Protein AF-S9ZNL8-F1 (afdb_monomer_lite)

Foldseek 3Di:
DDPPQQQDDQDDDPVRVVVLVVQLVVCCVPPRNVVSVVVVVVVVVVSNVCSRVVVPDDPDPVCVVVD

InterPro domains:
  IPR007712 Toxin-antitoxin system, RelE/ParE toxin family [PF05016] (10-63)
  IPR035093 Toxin-antitoxin system, RelE/ParE toxin domain superfamily [G3DSA:3.30.2310.20] (7-66)

Secondary structure (DSSP, 8-state):
------PPPP---HHHHHHHHHHHHHHHHHT-HHHHHHHHHHHHHHHHHHTT-TT-S---TTTGGG-

Radius of gyration: 15.55 Å; chains: 1; bounding box: 33×22×41 Å

pLDDT: mean 82.21, std 17.22, range [39.78, 98.5]

Organism: NCBI:txid1348657

Structure (mmCIF, N/CA/C/O backbone):
data_AF-S9ZNL8-F1
#
_entry.id   AF-S9ZNL8-F1
#
loop_
_atom_site.group_PDB
_atom_site.id
_atom_site.type_symbol
_atom_site.label_atom_id
_atom_site.label_alt_id
_atom_site.label_comp_id
_atom_site.label_asym_id
_atom_site.label_entity_id
_atom_site.label_seq_id
_atom_site.pdbx_PDB_ins_code
_atom_site.Cartn_x
_atom_site.Cartn_y
_atom_site.Cartn_z
_atom_site.occupancy
_atom_site.B_iso_or_equiv
_atom_site.auth_seq_id
_atom_site.auth_comp_id
_atom_site.auth_asym_id
_atom_site.auth_atom_id
_atom_site.pdbx_PDB_model_num
ATOM 1 N N . MET A 1 1 ? -21.286 -13.579 27.163 1.00 39.78 1 MET A N 1
ATOM 2 C CA . MET A 1 1 ? -20.184 -13.313 26.221 1.00 39.78 1 MET A CA 1
ATOM 3 C C . MET A 1 1 ? -20.853 -12.843 24.946 1.00 39.78 1 MET A C 1
ATOM 5 O O . MET A 1 1 ? -21.445 -13.667 24.264 1.00 39.78 1 MET A O 1
ATOM 9 N N . ALA A 1 2 ? -20.973 -11.529 24.754 1.00 41.28 2 ALA A N 1
ATOM 10 C CA . ALA A 1 2 ? -21.687 -10.987 23.603 1.00 41.28 2 ALA A CA 1
ATOM 11 C C . ALA A 1 2 ? -20.788 -11.127 22.374 1.00 41.28 2 ALA A C 1
ATOM 13 O O . ALA A 1 2 ? -19.777 -10.437 22.268 1.00 41.28 2 ALA A O 1
ATOM 14 N N . ASP A 1 3 ? -21.167 -12.048 21.492 1.00 54.56 3 ASP A N 1
ATOM 15 C CA . ASP A 1 3 ? -20.714 -12.124 20.109 1.00 54.56 3 ASP A CA 1
ATOM 16 C C . ASP A 1 3 ? -21.151 -10.826 19.421 1.00 54.56 3 ASP A C 1
ATOM 18 O O . ASP A 1 3 ? -22.273 -10.687 18.935 1.00 54.56 3 ASP A O 1
ATOM 22 N N . THR A 1 4 ? -20.317 -9.794 19.529 1.00 51.91 4 THR A N 1
ATOM 23 C CA . THR A 1 4 ? -20.542 -8.551 18.805 1.00 51.91 4 THR A CA 1
ATOM 24 C C . THR A 1 4 ? -19.775 -8.697 17.510 1.00 51.91 4 THR A C 1
ATOM 26 O O . THR A 1 4 ? -18.585 -8.405 17.453 1.00 51.91 4 THR A O 1
ATOM 29 N N . SER A 1 5 ? -20.468 -9.142 16.464 1.00 60.53 5 SER A N 1
ATOM 30 C CA . SER A 1 5 ? -20.072 -8.950 15.066 1.00 60.53 5 SER A CA 1
ATOM 31 C C . SER A 1 5 ? -20.048 -7.442 14.736 1.00 60.53 5 SER A C 1
ATOM 33 O O . SER A 1 5 ? -20.775 -6.963 13.863 1.00 60.53 5 SER A O 1
ATOM 35 N N . ALA A 1 6 ? -19.269 -6.656 15.477 1.00 65.69 6 ALA A N 1
ATOM 36 C CA . ALA A 1 6 ? -19.021 -5.263 15.174 1.00 65.69 6 ALA A CA 1
ATOM 37 C C . ALA A 1 6 ? -18.071 -5.245 13.978 1.00 65.69 6 ALA A C 1
ATOM 39 O O . ALA A 1 6 ? -16.940 -5.713 14.059 1.00 65.69 6 ALA A O 1
ATOM 40 N N . LYS A 1 7 ? -18.561 -4.754 12.838 1.00 67.62 7 LYS A N 1
ATOM 41 C CA . LYS A 1 7 ? -17.688 -4.365 11.734 1.00 67.62 7 LYS A CA 1
ATOM 42 C C . LYS A 1 7 ? -17.004 -3.074 12.144 1.00 67.62 7 LYS A C 1
ATOM 44 O O . LYS A 1 7 ? -17.688 -2.106 12.472 1.00 67.62 7 LYS A O 1
ATOM 49 N N . PHE A 1 8 ? -15.682 -3.073 12.113 1.00 76.94 8 PHE A N 1
ATOM 50 C CA . PHE A 1 8 ? -14.899 -1.874 12.360 1.00 76.94 8 PHE A CA 1
ATOM 51 C C . PHE A 1 8 ? -14.435 -1.297 11.036 1.00 76.94 8 PHE A C 1
ATOM 53 O O . PHE A 1 8 ? -14.032 -2.026 10.126 1.00 76.94 8 PHE A O 1
ATOM 60 N N . GLU A 1 9 ? -14.523 0.020 10.941 1.00 82.81 9 GLU A N 1
ATOM 61 C CA . GLU A 1 9 ? -13.921 0.758 9.847 1.00 82.81 9 GLU A CA 1
ATOM 62 C C . GLU A 1 9 ? -12.401 0.630 9.953 1.00 82.81 9 GLU A C 1
ATOM 64 O O . GLU A 1 9 ? -11.826 0.827 11.027 1.00 82.81 9 GLU A O 1
ATOM 69 N N . VAL A 1 10 ? -11.765 0.243 8.850 1.00 84.75 10 VAL A N 1
ATOM 70 C CA . VAL A 1 10 ? -10.309 0.191 8.755 1.00 84.75 10 VAL A CA 1
ATOM 71 C C . VAL A 1 10 ? -9.869 1.450 8.030 1.00 84.75 10 VAL A C 1
ATOM 73 O O . VAL A 1 10 ? -10.325 1.718 6.922 1.00 84.75 10 VAL A O 1
ATOM 76 N N . LEU A 1 11 ? -9.010 2.225 8.684 1.00 87.88 11 LEU A N 1
ATOM 77 C CA . LEU A 1 11 ? -8.457 3.468 8.165 1.00 87.88 11 LEU A CA 1
ATOM 78 C C . LEU A 1 11 ? -6.949 3.304 8.008 1.00 87.88 11 LEU A C 1
ATOM 80 O O . LEU A 1 11 ? -6.300 2.686 8.858 1.00 87.88 11 LEU A O 1
ATOM 84 N N . LEU A 1 12 ? -6.399 3.872 6.940 1.00 87.00 12 LEU A N 1
ATOM 85 C CA . LEU A 1 12 ? -4.959 3.983 6.765 1.00 87.00 12 LEU A CA 1
ATOM 86 C C . LEU A 1 12 ? -4.463 5.260 7.438 1.00 87.00 12 LEU A C 1
ATOM 88 O O . LEU A 1 12 ? -5.141 6.287 7.468 1.00 87.00 12 LEU A O 1
ATOM 92 N N . THR A 1 13 ? -3.276 5.176 8.025 1.00 93.19 13 THR A N 1
ATOM 93 C CA . THR A 1 13 ? -2.542 6.370 8.431 1.00 93.19 13 THR A CA 1
ATOM 94 C C . THR A 1 13 ? -1.844 6.951 7.208 1.00 93.19 13 THR A C 1
ATOM 96 O O . THR A 1 13 ? -1.478 6.213 6.298 1.00 93.19 13 THR A O 1
ATOM 99 N N . GLU A 1 14 ? -1.577 8.254 7.223 1.00 93.56 14 GLU A N 1
ATOM 100 C CA . GLU A 1 14 ? -0.842 8.929 6.144 1.00 93.56 14 GLU A CA 1
ATOM 101 C C . GLU A 1 14 ? 0.497 8.237 5.823 1.00 93.56 14 GLU A C 1
ATOM 103 O O . GLU A 1 14 ? 0.845 8.052 4.663 1.00 93.56 14 GLU A O 1
ATOM 108 N N . GLY A 1 15 ? 1.230 7.779 6.845 1.00 95.50 15 GLY A N 1
ATOM 109 C CA . GLY A 1 15 ? 2.477 7.037 6.638 1.00 95.50 15 GLY A CA 1
ATOM 110 C C . 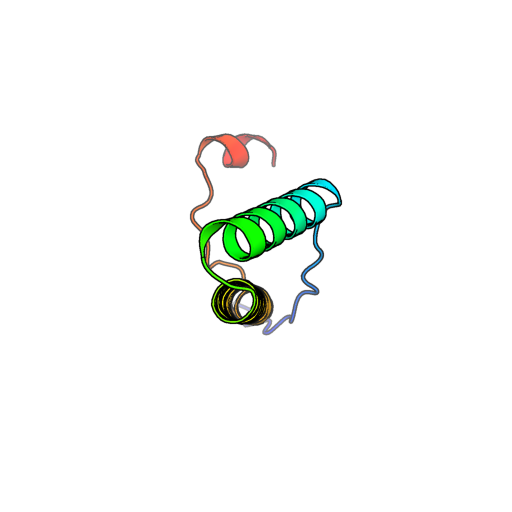GLY A 1 15 ? 2.272 5.690 5.937 1.00 95.50 15 GLY A C 1
ATOM 111 O O . GLY A 1 15 ? 3.059 5.332 5.071 1.00 95.50 15 GLY A O 1
ATOM 112 N N . ALA A 1 16 ? 1.192 4.969 6.256 1.00 94.12 16 ALA A N 1
ATOM 113 C CA . ALA A 1 16 ? 0.883 3.707 5.590 1.00 94.12 16 ALA A CA 1
ATOM 114 C C . ALA A 1 16 ? 0.477 3.914 4.121 1.00 94.12 16 ALA A C 1
ATOM 116 O O . ALA A 1 16 ? 0.824 3.093 3.277 1.00 94.12 16 ALA A O 1
ATOM 117 N N . GLU A 1 17 ? -0.221 5.009 3.806 1.00 94.94 17 GLU A N 1
ATOM 118 C CA . GLU A 1 17 ? -0.530 5.386 2.419 1.00 94.94 17 GLU A CA 1
ATOM 119 C C . GLU A 1 17 ? 0.754 5.682 1.628 1.00 94.94 17 GLU A C 1
ATOM 121 O O . GLU A 1 17 ? 0.933 5.156 0.532 1.00 94.94 17 GLU A O 1
ATOM 126 N N . GLN A 1 18 ? 1.689 6.436 2.218 1.00 96.88 18 GLN A N 1
ATOM 127 C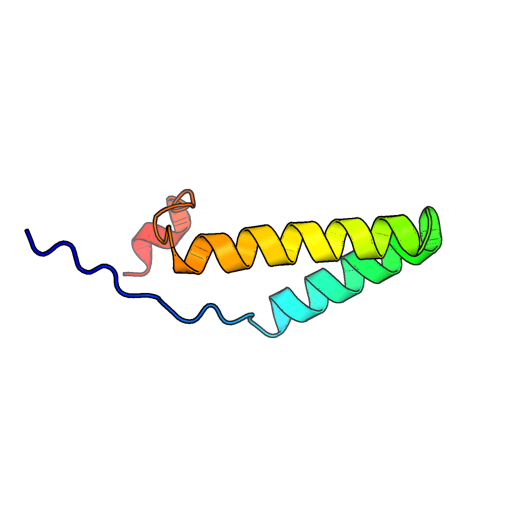 CA . GLN A 1 18 ? 3.000 6.714 1.613 1.00 96.88 18 GLN A CA 1
ATOM 128 C C . GLN A 1 18 ? 3.817 5.436 1.384 1.00 96.88 18 GLN A C 1
ATOM 130 O O . GLN A 1 18 ? 4.448 5.283 0.338 1.00 96.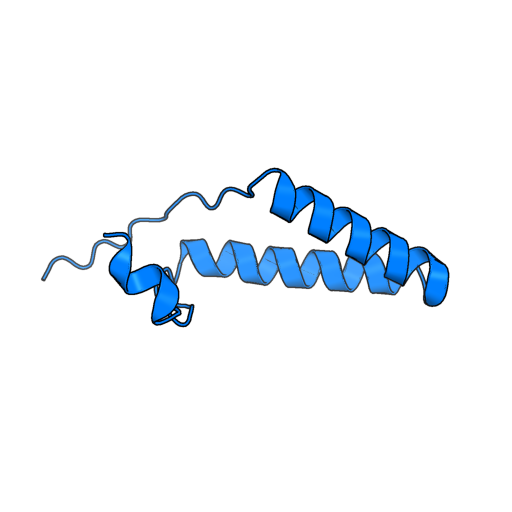88 18 GLN A O 1
ATOM 135 N N . ASP A 1 19 ? 3.789 4.498 2.335 1.00 97.31 19 ASP A N 1
ATOM 136 C CA . ASP A 1 19 ? 4.447 3.199 2.181 1.00 97.31 19 ASP A CA 1
ATOM 137 C C . ASP A 1 19 ? 3.846 2.401 1.009 1.00 97.31 19 ASP A C 1
ATOM 139 O O . ASP A 1 19 ? 4.579 1.752 0.259 1.00 97.31 19 ASP A O 1
ATOM 143 N N . TRP A 1 20 ? 2.522 2.449 0.818 1.00 96.88 20 TRP A N 1
ATOM 144 C CA . TRP A 1 20 ? 1.847 1.773 -0.296 1.00 96.88 20 TRP A CA 1
ATOM 145 C C . TRP A 1 20 ? 2.207 2.384 -1.648 1.00 96.88 20 TRP A C 1
ATOM 147 O O . TRP A 1 20 ? 2.507 1.637 -2.582 1.00 96.88 20 TRP A O 1
ATOM 157 N N . GLU A 1 21 ? 2.230 3.715 -1.746 1.00 97.31 21 GLU A N 1
ATOM 158 C CA . GLU A 1 21 ? 2.689 4.419 -2.949 1.00 97.31 21 GLU A CA 1
ATOM 159 C C . GLU A 1 21 ? 4.135 4.038 -3.285 1.00 97.31 21 GLU A C 1
ATOM 161 O O . GLU A 1 21 ? 4.419 3.630 -4.410 1.00 97.31 21 GLU A O 1
ATOM 166 N N . ALA A 1 22 ? 5.035 4.050 -2.297 1.00 98.06 22 ALA A N 1
ATOM 167 C CA . ALA A 1 22 ? 6.437 3.694 -2.503 1.00 98.06 22 ALA A CA 1
ATOM 168 C C . ALA A 1 22 ? 6.626 2.241 -2.982 1.00 98.06 22 ALA A C 1
ATOM 170 O O . ALA A 1 22 ? 7.475 1.973 -3.835 1.00 98.06 22 ALA A O 1
ATOM 171 N N . ILE A 1 23 ? 5.843 1.292 -2.452 1.00 97.81 23 ILE A N 1
ATOM 172 C CA . ILE A 1 23 ? 5.862 -0.109 -2.904 1.00 97.81 23 ILE A CA 1
ATOM 173 C C . ILE A 1 23 ? 5.365 -0.217 -4.349 1.00 97.81 23 ILE A C 1
ATOM 175 O O . ILE A 1 23 ? 5.981 -0.922 -5.154 1.00 97.81 23 ILE A O 1
ATOM 179 N N . HIS A 1 24 ? 4.264 0.461 -4.682 1.00 98.25 24 HIS A N 1
ATOM 180 C CA . HIS A 1 24 ? 3.692 0.429 -6.029 1.00 98.25 24 HIS A CA 1
ATOM 181 C C . HIS A 1 24 ? 4.651 1.023 -7.061 1.00 98.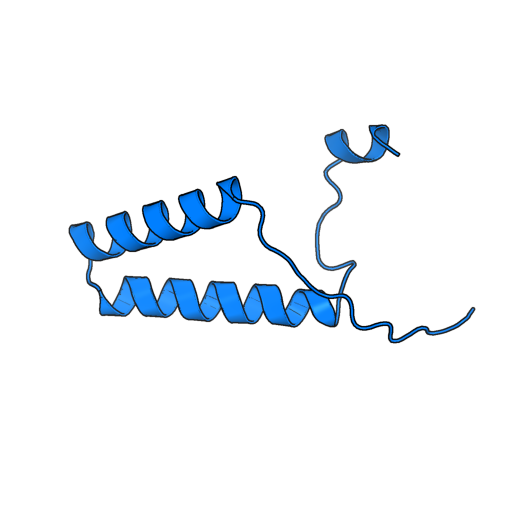25 24 HIS A C 1
ATOM 183 O O . HIS A 1 24 ? 4.917 0.374 -8.077 1.00 98.25 24 HIS A O 1
ATOM 189 N N . ASP A 1 25 ? 5.229 2.188 -6.769 1.00 98.31 25 ASP A N 1
ATOM 190 C CA . ASP A 1 25 ? 6.205 2.857 -7.630 1.00 98.31 25 ASP A CA 1
ATOM 191 C C . ASP A 1 25 ? 7.427 1.966 -7.869 1.00 98.31 25 ASP A C 1
ATOM 193 O O . ASP A 1 25 ? 7.838 1.764 -9.014 1.00 98.31 25 ASP A O 1
ATOM 197 N N . TYR A 1 26 ? 7.958 1.347 -6.809 1.00 98.50 26 TYR A N 1
ATOM 198 C CA . TYR A 1 26 ? 9.100 0.442 -6.914 1.00 98.50 26 TYR A CA 1
ATOM 199 C C . TYR A 1 26 ? 8.802 -0.765 -7.817 1.00 98.50 26 TYR A C 1
ATOM 201 O O . TYR A 1 26 ? 9.571 -1.078 -8.726 1.00 98.50 26 TYR A O 1
ATOM 209 N N . ILE A 1 27 ? 7.677 -1.454 -7.613 1.00 98.38 27 ILE A N 1
ATOM 210 C CA . ILE A 1 27 ? 7.333 -2.629 -8.431 1.00 98.38 27 ILE A CA 1
ATOM 211 C C . ILE A 1 27 ? 7.036 -2.213 -9.878 1.00 98.38 27 ILE A C 1
ATOM 213 O O . ILE A 1 27 ? 7.426 -2.909 -10.818 1.00 98.38 27 ILE A O 1
ATOM 217 N N . SER A 1 28 ? 6.385 -1.066 -10.071 1.00 98.19 28 SER A N 1
ATOM 218 C CA . SER A 1 28 ? 6.093 -0.522 -11.396 1.00 98.19 28 SER A CA 1
ATOM 219 C C . SER A 1 28 ? 7.364 -0.184 -12.175 1.00 98.19 28 SER A C 1
ATOM 221 O O . SER A 1 28 ? 7.420 -0.451 -13.377 1.00 98.19 28 SER A O 1
ATOM 223 N N . GLU A 1 29 ? 8.376 0.376 -11.505 1.00 98.44 29 GLU A N 1
ATOM 224 C CA . GLU A 1 29 ? 9.660 0.747 -12.106 1.00 98.44 29 GLU A CA 1
ATOM 225 C C . GLU A 1 29 ? 10.528 -0.475 -12.437 1.00 98.44 29 GLU A C 1
ATOM 227 O O . GLU A 1 29 ? 11.133 -0.529 -13.511 1.00 98.44 29 GLU A O 1
ATOM 232 N N . PHE A 1 30 ? 10.598 -1.457 -11.532 1.00 98.31 30 PHE A N 1
ATOM 233 C CA . PHE A 1 30 ? 11.588 -2.539 -11.616 1.00 98.31 30 PHE A CA 1
ATOM 234 C C . PHE A 1 30 ? 11.049 -3.887 -12.116 1.00 98.31 30 PHE A C 1
ATOM 236 O O . PHE A 1 30 ? 11.851 -4.767 -12.434 1.00 98.31 30 PHE A O 1
ATOM 243 N N . ASP A 1 31 ? 9.731 -4.065 -12.213 1.00 98.00 31 ASP A N 1
ATOM 244 C CA . ASP A 1 31 ? 9.096 -5.289 -12.716 1.00 98.00 31 ASP A CA 1
ATOM 245 C C . ASP A 1 31 ? 8.053 -4.953 -13.792 1.00 98.00 31 ASP A C 1
ATOM 247 O O . ASP A 1 31 ? 8.358 -4.969 -14.988 1.00 98.00 31 ASP A O 1
ATOM 251 N N . CYS A 1 32 ? 6.831 -4.608 -13.377 1.00 97.44 32 CYS A N 1
ATOM 252 C CA . CYS A 1 32 ? 5.795 -4.070 -14.247 1.00 97.44 32 CYS A CA 1
ATOM 253 C C . CYS A 1 32 ? 4.599 -3.537 -13.446 1.00 97.44 32 CYS A C 1
ATOM 255 O O . CYS A 1 32 ? 4.274 -4.011 -12.357 1.00 97.44 32 CYS A O 1
ATOM 257 N N . VAL A 1 33 ? 3.855 -2.617 -14.065 1.00 97.88 33 VAL A N 1
ATOM 258 C CA . VAL A 1 33 ? 2.617 -2.044 -13.504 1.00 97.88 33 VAL A CA 1
ATOM 259 C C . VAL A 1 33 ? 1.566 -3.117 -13.192 1.00 97.88 33 VAL A C 1
ATOM 261 O O . VAL A 1 33 ? 0.806 -2.984 -12.238 1.00 97.88 33 VAL A O 1
ATOM 264 N N . ALA A 1 34 ? 1.515 -4.203 -13.973 1.00 98.31 34 ALA A N 1
ATOM 265 C CA . ALA A 1 34 ? 0.562 -5.286 -13.736 1.00 98.31 34 ALA A CA 1
ATOM 266 C C . ALA A 1 34 ? 0.809 -5.980 -12.386 1.00 98.31 34 ALA A C 1
ATOM 268 O O . ALA A 1 34 ? -0.141 -6.219 -11.643 1.00 98.31 34 ALA A O 1
ATOM 269 N N . ASN A 1 35 ? 2.073 -6.243 -12.045 1.00 98.00 35 ASN A N 1
ATOM 270 C CA . ASN A 1 35 ? 2.430 -6.854 -10.767 1.00 98.00 35 ASN A CA 1
ATOM 271 C C . ASN A 1 35 ? 2.283 -5.863 -9.606 1.00 98.00 35 ASN A C 1
ATOM 273 O O . ASN A 1 35 ? 1.870 -6.264 -8.521 1.00 98.00 35 ASN A O 1
ATOM 277 N N . ALA A 1 36 ? 2.542 -4.571 -9.833 1.00 98.00 36 ALA A N 1
ATOM 278 C CA . ALA A 1 36 ? 2.299 -3.530 -8.833 1.00 98.00 36 ALA A CA 1
ATOM 279 C C . ALA A 1 36 ? 0.810 -3.438 -8.457 1.00 98.00 36 ALA A C 1
ATOM 281 O O . ALA A 1 36 ? 0.465 -3.426 -7.276 1.00 98.00 36 ALA A O 1
ATOM 282 N N . ASN A 1 37 ? -0.077 -3.462 -9.456 1.00 98.06 37 ASN A N 1
ATOM 283 C CA . ASN A 1 37 ? -1.523 -3.483 -9.236 1.00 98.06 37 ASN A CA 1
ATOM 284 C C . ASN A 1 37 ? -1.975 -4.768 -8.535 1.00 98.06 37 ASN A C 1
ATOM 286 O O . ASN A 1 37 ? -2.745 -4.692 -7.588 1.00 98.06 37 ASN A O 1
ATOM 290 N N . TYR A 1 38 ? -1.446 -5.929 -8.940 1.00 98.06 38 TYR A N 1
ATOM 291 C CA . TYR A 1 38 ? -1.745 -7.201 -8.276 1.00 98.06 38 TYR A CA 1
ATOM 292 C C . TYR A 1 38 ? -1.407 -7.164 -6.777 1.00 98.06 38 TYR A C 1
ATOM 294 O O . TYR A 1 38 ? -2.202 -7.597 -5.949 1.00 98.06 38 TYR A O 1
ATOM 302 N N . VAL A 1 39 ? -0.243 -6.619 -6.410 1.00 97.69 39 VAL A N 1
ATOM 303 C CA . VAL A 1 39 ? 0.143 -6.485 -4.997 1.00 97.69 39 VAL A CA 1
ATOM 304 C C . VAL A 1 39 ? -0.787 -5.529 -4.247 1.00 97.69 39 VAL A C 1
ATOM 306 O O . VAL A 1 39 ? -1.149 -5.814 -3.106 1.00 97.69 39 VAL A O 1
ATOM 309 N N . LEU A 1 40 ? -1.194 -4.420 -4.871 1.00 96.69 40 LEU A N 1
ATOM 310 C CA . LEU A 1 40 ? -2.130 -3.471 -4.268 1.00 96.69 40 LEU A CA 1
ATOM 311 C C . LEU A 1 40 ? -3.517 -4.096 -4.035 1.00 96.69 40 LEU A C 1
ATOM 313 O O . LEU A 1 40 ? -4.098 -3.896 -2.968 1.00 96.69 40 LEU A O 1
ATOM 317 N N . ASP A 1 41 ? -4.011 -4.891 -4.986 1.00 97.00 41 ASP A N 1
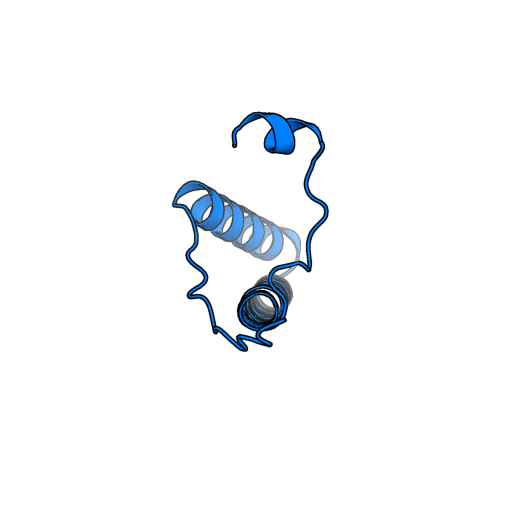ATOM 318 C CA . ASP A 1 41 ? -5.275 -5.624 -4.861 1.00 97.00 41 ASP A CA 1
ATOM 319 C C . ASP A 1 41 ? -5.219 -6.623 -3.687 1.00 97.00 41 ASP A C 1
ATOM 321 O O . ASP A 1 41 ? -6.091 -6.616 -2.817 1.00 97.00 41 ASP A O 1
ATOM 325 N N . GLU A 1 42 ? -4.143 -7.412 -3.582 1.00 96.62 42 GLU A N 1
ATOM 326 C CA . GLU A 1 42 ? -3.951 -8.360 -2.472 1.00 96.62 42 GLU A CA 1
ATOM 327 C C . GLU A 1 42 ? -3.858 -7.653 -1.104 1.00 96.62 42 GLU A C 1
ATOM 329 O O . GLU A 1 42 ? -4.382 -8.147 -0.100 1.00 96.62 42 GLU A O 1
ATOM 334 N N . LEU A 1 43 ? -3.216 -6.480 -1.034 1.00 94.00 43 LEU A N 1
ATOM 335 C CA . LEU A 1 43 ? -3.181 -5.669 0.188 1.00 94.00 43 LEU A CA 1
ATOM 336 C C . LEU A 1 43 ? -4.580 -5.183 0.582 1.00 94.00 43 LEU A C 1
ATOM 338 O O . LEU A 1 43 ? -4.934 -5.241 1.765 1.00 94.00 43 LEU A O 1
ATOM 342 N N . MET A 1 44 ? -5.386 -4.752 -0.390 1.00 92.06 44 MET A N 1
ATOM 343 C CA . MET A 1 44 ? -6.761 -4.317 -0.151 1.00 92.06 44 MET A CA 1
ATOM 344 C C . MET A 1 44 ? -7.635 -5.462 0.374 1.00 92.06 44 MET A C 1
ATOM 346 O O . MET A 1 44 ? -8.362 -5.279 1.353 1.00 92.06 44 MET A O 1
ATOM 350 N N . ASP A 1 45 ? -7.499 -6.665 -0.188 1.00 91.44 45 ASP A N 1
ATOM 351 C CA . ASP A 1 45 ? -8.212 -7.863 0.272 1.00 91.44 45 ASP A CA 1
ATOM 352 C C . ASP A 1 45 ? -7.841 -8.235 1.717 1.00 91.44 45 ASP A C 1
ATOM 354 O O . ASP A 1 45 ? -8.694 -8.610 2.537 1.00 91.44 45 ASP A O 1
ATOM 358 N N . VAL A 1 46 ? -6.561 -8.096 2.078 1.00 89.19 46 VAL A N 1
ATOM 359 C CA . VAL A 1 46 ? -6.108 -8.297 3.459 1.00 89.19 46 VAL A CA 1
ATOM 360 C C . VAL A 1 46 ? -6.732 -7.256 4.387 1.00 89.19 46 VAL A C 1
ATOM 362 O O . VAL A 1 46 ? -7.244 -7.640 5.443 1.00 89.19 46 VAL A O 1
ATOM 365 N N . VAL A 1 47 ? -6.746 -5.979 4.000 1.00 87.62 47 VAL A N 1
ATOM 366 C CA . VAL A 1 47 ? -7.371 -4.895 4.773 1.00 87.62 47 VAL A CA 1
ATOM 367 C C . VAL A 1 47 ? -8.874 -5.124 4.954 1.00 87.62 47 VAL A C 1
ATOM 369 O O . VAL A 1 47 ? -9.366 -5.045 6.081 1.00 87.62 47 VAL A O 1
ATOM 372 N N . GLU A 1 48 ? -9.603 -5.518 3.906 1.00 85.69 48 GLU A N 1
ATOM 373 C CA . GLU A 1 48 ? -11.037 -5.827 4.007 1.00 85.69 48 GLU A CA 1
ATOM 374 C C . GLU A 1 48 ? -11.298 -7.006 4.962 1.00 85.69 48 GLU A C 1
ATOM 376 O O . GLU A 1 48 ? -12.304 -7.060 5.681 1.00 85.69 48 GLU A O 1
ATOM 381 N N . SER A 1 49 ? -10.369 -7.964 5.022 1.00 84.62 49 SER A N 1
ATOM 382 C CA . SER A 1 49 ? -10.475 -9.085 5.953 1.00 84.62 49 SER A CA 1
ATOM 383 C C . SER A 1 49 ? -10.346 -8.661 7.426 1.00 84.62 49 SER A C 1
ATOM 385 O O . SER A 1 49 ? -10.953 -9.302 8.290 1.00 84.62 49 SER A O 1
ATOM 387 N N . LEU A 1 50 ? -9.632 -7.566 7.729 1.00 83.00 50 LEU A N 1
ATOM 388 C CA . LEU A 1 50 ? -9.462 -7.049 9.096 1.00 83.00 50 LEU A CA 1
ATOM 389 C C . LEU A 1 50 ? -10.769 -6.503 9.677 1.00 83.00 50 LEU A C 1
ATOM 391 O O . LEU A 1 50 ? -11.013 -6.652 10.874 1.00 83.00 50 LEU A O 1
ATOM 395 N N . THR A 1 51 ? -11.664 -5.978 8.834 1.00 78.81 51 THR A N 1
ATOM 396 C CA . THR A 1 51 ? -13.020 -5.572 9.244 1.00 78.81 51 THR A CA 1
ATOM 397 C C . THR A 1 51 ? -13.814 -6.729 9.860 1.00 78.81 51 THR A C 1
ATOM 399 O O . THR A 1 51 ? -14.697 -6.498 10.687 1.00 78.81 51 THR A O 1
ATOM 402 N N . LYS A 1 52 ? -13.525 -7.974 9.449 1.00 73.44 52 LYS A N 1
ATOM 403 C CA . LYS A 1 52 ? -14.216 -9.198 9.895 1.00 73.44 52 LYS A CA 1
ATOM 404 C C . LYS A 1 52 ? -13.441 -9.949 10.984 1.00 73.44 52 LYS A C 1
ATOM 406 O O . LYS A 1 52 ? -14.054 -10.662 11.771 1.00 73.44 52 LYS A O 1
ATOM 411 N N . PHE A 1 53 ? -12.117 -9.792 11.039 1.00 71.00 53 PHE A N 1
ATOM 412 C CA . PHE A 1 53 ? -11.234 -10.518 11.953 1.00 71.00 53 PHE A CA 1
ATOM 413 C C . PHE A 1 53 ? -10.238 -9.570 12.618 1.00 71.00 53 PHE A C 1
ATOM 415 O O . PHE A 1 53 ? -9.059 -9.560 12.289 1.00 71.00 53 PHE A O 1
ATOM 422 N N . GLN A 1 54 ? -10.704 -8.785 13.583 1.00 65.75 54 GLN A N 1
ATOM 423 C CA . GLN A 1 54 ? -9.875 -7.767 14.236 1.00 65.75 54 GLN A CA 1
ATOM 424 C C . GLN A 1 54 ? -8.660 -8.334 14.973 1.00 65.75 54 GLN A C 1
ATOM 426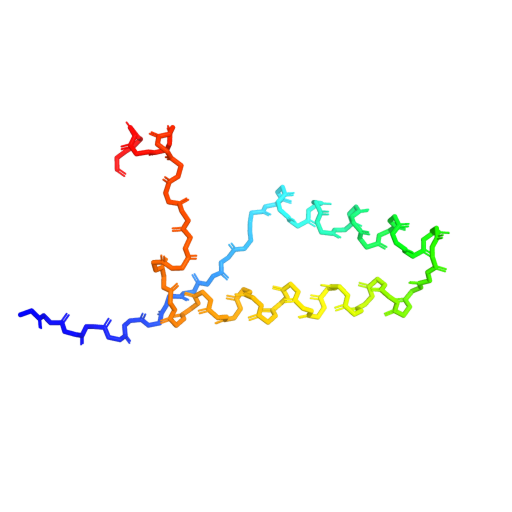 O O . GLN A 1 54 ? -7.621 -7.690 15.054 1.00 65.75 54 GLN A O 1
ATOM 431 N N . GLU A 1 55 ? -8.781 -9.557 15.493 1.00 65.69 55 GLU A N 1
ATOM 432 C CA . GLU A 1 55 ? -7.679 -10.251 16.165 1.00 65.69 55 GLU A CA 1
ATOM 433 C C . GLU A 1 55 ? -6.677 -10.874 15.179 1.00 65.69 55 GLU A C 1
ATOM 435 O O . GLU A 1 55 ? -5.699 -11.505 15.584 1.00 65.69 55 GLU A O 1
ATOM 440 N N . ARG A 1 56 ? -6.898 -10.716 13.865 1.00 63.53 56 ARG A N 1
ATOM 441 C CA . ARG A 1 56 ? -5.966 -11.151 12.825 1.00 63.53 56 ARG A CA 1
ATOM 442 C C . ARG A 1 56 ? -4.772 -10.199 12.803 1.00 63.53 56 ARG A C 1
ATOM 444 O O . ARG A 1 56 ? -4.686 -9.269 12.014 1.00 63.53 56 ARG A O 1
ATOM 451 N N . GLY A 1 57 ? -3.823 -10.475 13.681 1.00 62.50 57 GLY A N 1
ATOM 452 C CA . GLY A 1 57 ? -2.585 -9.729 13.812 1.00 62.50 57 GLY A CA 1
ATOM 453 C C . GLY A 1 57 ? -1.872 -10.168 15.077 1.00 62.50 57 GLY A C 1
ATOM 454 O O . GLY A 1 57 ? -2.492 -10.466 16.095 1.00 62.50 57 GLY A O 1
ATOM 455 N N . ARG A 1 58 ? -0.544 -10.249 15.035 1.00 61.72 58 ARG A N 1
ATOM 456 C CA . ARG A 1 58 ? 0.217 -10.471 16.262 1.00 61.72 58 ARG A CA 1
ATOM 457 C C . ARG A 1 58 ? 0.308 -9.130 16.969 1.00 61.72 58 ARG A C 1
ATOM 459 O O . ARG A 1 58 ? 0.944 -8.242 16.420 1.00 61.72 58 ARG A O 1
ATOM 466 N N . TYR A 1 59 ? -0.248 -9.003 18.172 1.00 59.28 59 TYR A N 1
ATOM 467 C CA . TYR A 1 59 ? 0.076 -7.885 19.059 1.00 59.28 59 TYR A CA 1
ATOM 468 C C . TYR A 1 59 ? 1.585 -7.921 19.325 1.00 59.28 59 TYR A C 1
ATOM 470 O O . TYR A 1 59 ? 2.058 -8.835 20.020 1.00 59.28 59 TYR A O 1
ATOM 478 N N . PRO A 1 60 ? 2.384 -7.006 18.745 1.00 63.53 60 PRO A N 1
ATOM 479 C CA . PRO A 1 60 ? 3.796 -6.944 19.065 1.00 63.53 60 PRO A CA 1
ATOM 480 C C . PRO A 1 60 ? 3.871 -6.647 20.556 1.00 63.53 60 PRO A C 1
ATOM 482 O O . PRO A 1 60 ? 3.199 -5.736 21.038 1.00 63.53 60 PRO A O 1
ATOM 485 N N . LYS A 1 61 ? 4.666 -7.415 21.308 1.00 60.19 61 LYS A N 1
ATOM 486 C CA . LYS A 1 61 ? 4.783 -7.225 22.766 1.00 60.19 61 LYS A CA 1
ATOM 487 C C . LYS A 1 61 ? 5.160 -5.784 23.133 1.00 60.19 61 LYS A C 1
ATOM 489 O O . LYS A 1 61 ? 4.832 -5.326 24.217 1.00 60.19 61 LYS A O 1
ATOM 494 N N . GLU A 1 62 ? 5.812 -5.092 22.206 1.00 65.19 62 GLU A N 1
ATOM 495 C CA . GLU A 1 62 ? 6.232 -3.695 22.298 1.00 65.19 62 GLU A CA 1
ATOM 496 C C . GLU A 1 62 ? 5.052 -2.707 22.309 1.00 65.19 62 GLU A C 1
ATOM 498 O O . GLU A 1 62 ? 5.153 -1.656 22.931 1.00 65.19 62 GLU A O 1
ATOM 503 N N . LEU A 1 63 ? 3.911 -3.060 21.704 1.00 61.88 63 LEU A N 1
ATOM 504 C CA . LEU A 1 63 ? 2.698 -2.230 21.680 1.00 61.88 63 LEU A CA 1
ATOM 505 C C . LEU A 1 63 ? 1.715 -2.559 22.814 1.00 61.88 63 LEU A C 1
ATOM 507 O O . LEU A 1 63 ? 0.868 -1.736 23.141 1.00 61.88 63 LEU A O 1
ATOM 511 N N . VAL A 1 64 ? 1.858 -3.718 23.471 1.00 59.88 64 VAL A N 1
ATOM 512 C CA . VAL A 1 64 ? 1.018 -4.126 24.620 1.00 59.88 64 VAL A CA 1
ATOM 513 C C . VAL A 1 64 ? 1.178 -3.175 25.816 1.00 59.88 64 VAL A C 1
ATOM 515 O O . VAL A 1 64 ? 0.279 -3.055 26.640 1.00 59.88 64 VAL A O 1
ATOM 518 N N . GLY A 1 65 ? 2.314 -2.478 25.920 1.00 55.81 65 GLY A N 1
ATOM 519 C CA . GLY A 1 65 ? 2.572 -1.519 26.997 1.00 55.81 65 GLY A CA 1
ATOM 520 C C . GLY A 1 65 ? 1.898 -0.153 26.831 1.00 55.81 65 GLY A C 1
ATOM 521 O O . GLY A 1 65 ? 1.983 0.655 27.752 1.00 55.81 65 GLY A O 1
ATOM 522 N N . LEU A 1 66 ? 1.271 0.126 25.683 1.00 65.00 66 LEU A N 1
ATOM 523 C CA . LEU A 1 66 ? 0.697 1.443 25.381 1.00 65.00 66 LEU A CA 1
ATOM 524 C C . LEU A 1 66 ? -0.785 1.594 25.772 1.00 65.00 66 LEU A C 1
ATOM 526 O O . LEU A 1 66 ? -1.288 2.715 25.714 1.00 65.00 66 LEU A O 1
ATOM 530 N N . GLY A 1 67 ? -1.429 0.524 26.260 1.00 50.91 67 GLY A N 1
ATOM 531 C CA . GLY A 1 67 ? -2.784 0.553 26.834 1.00 50.91 67 GLY A CA 1
ATOM 532 C C . GLY A 1 67 ? -3.796 -0.266 26.056 1.00 50.91 67 GLY A C 1
ATOM 533 O O . GLY A 1 67 ? -4.085 0.113 24.903 1.00 50.91 67 GLY A O 1
#

Sequence (67 aa):
MADTSAKFEVLLTEGAEQDWEAIHDYISEFDCVANANYVLDELMDVVESLTKFQERGRYPKELVGLG